Protein AF-A0A953DX34-F1 (afdb_monomer)

Secondary structure (DSSP, 8-state):
--HHHHHHHHHHHHT-S--EEHHHHHHHTTTEEEEEEEEEPPTT-SS-EEEEEEEEETTS---HHHHHHHHHHHHHHHHHHTT-HHHHHHHHHHHHTT-TT-HHHHHHHHHHHHHHHSPPPTT--SEE-----

Sequence (133 aa):
VNLASRLEGLSRVYGVDILAGASAAELVRDEVYLRSVARARVKGKTRPVDVFTFVGARHENVDPELLKWLEAYEEGLEKFRARDFTKAKILFSRFLGFYPEDHLAKIYLNRSLEYEKAPPSEAWEAVEVFDKK

Nearest PDB structures (foldseek):
  3r5g-assembly2_B  TM=7.501E-01  e=1.597E-01  Pseudomonas aeruginosa
  8xwx-assembly1_B  TM=9.182E-01  e=8.198E-01  Homo sapiens
  1iyg-assembly1_A  TM=8.224E-01  e=5.278E-01  Mus musculus
  6yxy-assembly1_BE  TM=7.086E-01  e=1.356E+00  Trypanosoma brucei brucei
  6yxx-assembly1_BE  TM=7.117E-01  e=1.858E+00  Trypanosoma brucei brucei

Structure (mmCIF, N/CA/C/O backbone):
data_AF-A0A953DX34-F1
#
_entry.id   AF-A0A953DX34-F1
#
loop_
_atom_site.group_PDB
_atom_site.id
_atom_site.type_symbol
_atom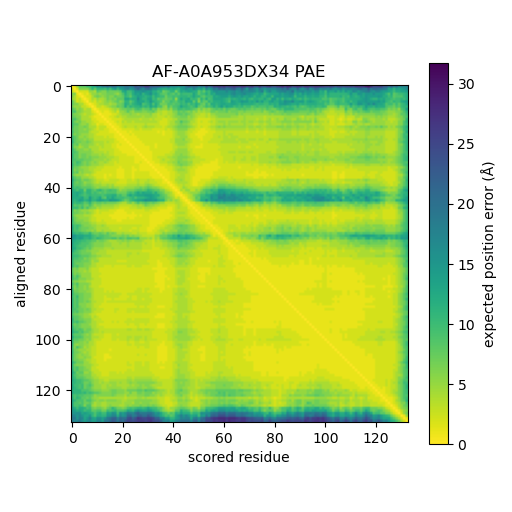_site.label_atom_id
_atom_site.label_alt_id
_atom_site.label_comp_id
_atom_site.label_asym_id
_atom_site.label_entity_id
_atom_site.label_seq_id
_atom_site.pdbx_PDB_ins_code
_atom_site.Cartn_x
_atom_site.Cartn_y
_atom_site.Cartn_z
_atom_site.occupancy
_atom_site.B_iso_or_equiv
_atom_site.auth_seq_id
_atom_site.auth_comp_id
_atom_site.auth_asym_id
_atom_site.auth_atom_id
_atom_site.pdbx_PDB_model_num
ATOM 1 N N . VAL A 1 1 ? -24.003 6.911 -4.413 1.00 50.62 1 VAL A N 1
ATOM 2 C CA . VAL A 1 1 ? -22.662 7.548 -4.365 1.00 50.62 1 VAL A CA 1
ATOM 3 C C . VAL A 1 1 ? -21.644 6.502 -4.773 1.00 50.62 1 VAL A C 1
ATOM 5 O O . VAL A 1 1 ? -21.606 5.447 -4.152 1.00 50.62 1 VAL A O 1
ATOM 8 N N . ASN A 1 2 ? -20.946 6.753 -5.878 1.00 62.53 2 ASN A N 1
ATOM 9 C CA . ASN A 1 2 ? -20.193 5.769 -6.653 1.00 62.53 2 ASN A CA 1
ATOM 10 C C . ASN A 1 2 ? -18.783 5.548 -6.056 1.00 62.53 2 ASN A C 1
ATOM 12 O O . ASN A 1 2 ? -18.167 6.493 -5.568 1.00 62.53 2 ASN A O 1
ATOM 16 N N . LEU A 1 3 ? -18.274 4.311 -6.074 1.00 63.50 3 LEU A N 1
ATOM 17 C CA . LEU A 1 3 ? -16.918 3.963 -5.619 1.00 63.50 3 LEU A CA 1
ATOM 18 C C . LEU A 1 3 ? -15.854 4.774 -6.379 1.00 63.50 3 LEU A C 1
ATOM 20 O O . LEU A 1 3 ? -14.909 5.268 -5.770 1.00 63.50 3 LEU A O 1
ATOM 24 N N . ALA A 1 4 ? -16.079 5.002 -7.675 1.00 60.94 4 ALA A N 1
ATOM 25 C CA . ALA A 1 4 ? -15.182 5.752 -8.549 1.00 60.94 4 ALA A CA 1
ATOM 26 C C . ALA A 1 4 ? -14.847 7.163 -8.021 1.00 60.94 4 ALA A C 1
ATOM 28 O O . ALA A 1 4 ? -13.679 7.514 -7.907 1.00 60.94 4 ALA A O 1
ATOM 29 N N . SER A 1 5 ? -15.842 7.943 -7.575 1.00 64.50 5 SER A N 1
ATOM 30 C CA . SER A 1 5 ? -15.609 9.317 -7.088 1.00 64.50 5 SER A CA 1
ATOM 31 C C . SER A 1 5 ? -14.857 9.386 -5.751 1.00 64.50 5 SER A C 1
ATOM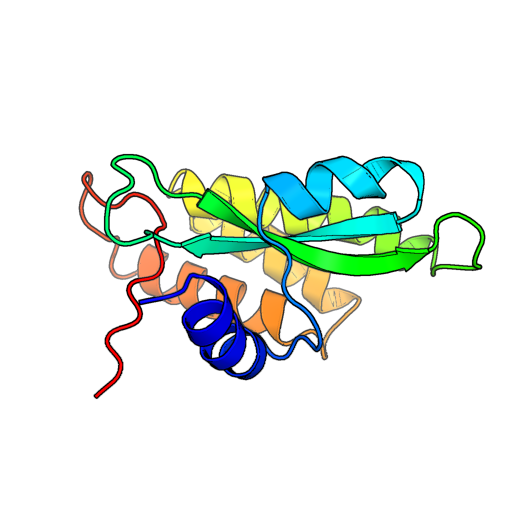 33 O O . SER A 1 5 ? -14.401 10.455 -5.347 1.00 64.50 5 SER A O 1
ATOM 35 N N . ARG A 1 6 ? -14.792 8.270 -5.008 1.00 66.31 6 ARG A N 1
ATOM 36 C CA . ARG A 1 6 ? -13.984 8.157 -3.783 1.00 66.31 6 ARG A CA 1
ATOM 37 C C . ARG A 1 6 ? -12.552 7.758 -4.112 1.00 66.31 6 ARG A C 1
ATOM 39 O O . ARG A 1 6 ? -11.641 8.305 -3.506 1.00 66.31 6 ARG A O 1
ATOM 46 N N . LEU A 1 7 ? -12.376 6.861 -5.085 1.00 64.81 7 LEU A N 1
ATOM 47 C CA . LEU A 1 7 ? -11.065 6.475 -5.605 1.00 64.81 7 LEU A CA 1
ATOM 48 C C . LEU A 1 7 ? -10.322 7.674 -6.224 1.00 64.81 7 LEU A C 1
ATOM 50 O O . LEU A 1 7 ? -9.127 7.821 -6.023 1.00 64.81 7 LEU A O 1
ATOM 54 N N . GLU A 1 8 ? -11.020 8.604 -6.870 1.00 65.06 8 GLU A N 1
ATOM 55 C CA . GLU A 1 8 ? -10.382 9.804 -7.434 1.00 65.06 8 GLU A CA 1
ATOM 56 C C . GLU A 1 8 ? -9.804 10.765 -6.370 1.00 65.06 8 GLU A C 1
ATOM 58 O O . GLU A 1 8 ? -8.749 11.360 -6.558 1.00 65.06 8 GLU A O 1
ATOM 63 N N . GLY A 1 9 ?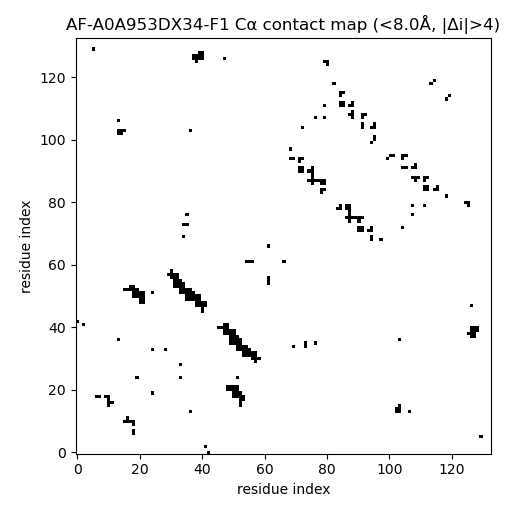 -10.457 10.921 -5.212 1.00 69.75 9 GLY A N 1
ATOM 64 C CA . GLY A 1 9 ? -9.872 11.708 -4.111 1.00 69.75 9 GLY A CA 1
ATOM 65 C C . GLY A 1 9 ? -8.665 11.014 -3.471 1.00 69.75 9 GLY A C 1
ATOM 66 O O . GLY A 1 9 ? -7.760 11.657 -2.946 1.00 69.75 9 GLY A O 1
ATOM 67 N N . LEU A 1 10 ? -8.673 9.690 -3.548 1.00 74.69 10 LEU A N 1
ATOM 68 C CA . LEU A 1 10 ? -7.712 8.768 -2.974 1.00 74.69 10 LEU A CA 1
ATOM 69 C C . LEU A 1 10 ? -6.391 8.734 -3.757 1.00 74.69 10 LEU A C 1
ATOM 71 O O . LEU A 1 10 ? -5.325 8.703 -3.146 1.00 74.69 10 LEU A O 1
ATOM 75 N N . SER A 1 11 ? -6.453 8.790 -5.089 1.00 80.62 11 SER A N 1
ATOM 76 C CA . SER A 1 11 ? -5.272 8.791 -5.963 1.00 80.62 11 SER A CA 1
ATOM 77 C C . SER A 1 11 ? -4.351 9.977 -5.656 1.00 80.62 11 SER A C 1
ATOM 79 O O . SER A 1 11 ? -3.151 9.795 -5.463 1.00 80.62 11 SER A O 1
ATOM 81 N N . ARG A 1 12 ? -4.927 11.172 -5.449 1.00 82.38 12 ARG A N 1
ATOM 82 C CA . ARG A 1 12 ? -4.185 12.378 -5.039 1.00 82.38 12 ARG A CA 1
ATOM 83 C C . ARG A 1 12 ? -3.514 12.234 -3.674 1.00 82.38 12 ARG A C 1
ATOM 85 O O . ARG A 1 12 ? -2.383 12.674 -3.514 1.00 82.38 12 ARG A O 1
ATOM 92 N N . VAL A 1 13 ? -4.205 11.655 -2.690 1.00 83.81 13 VAL A N 1
ATOM 93 C CA . VAL A 1 13 ? -3.644 11.453 -1.341 1.00 83.81 13 VAL A CA 1
ATOM 94 C C . VAL A 1 13 ? -2.431 10.532 -1.409 1.00 83.81 13 VAL A C 1
ATOM 96 O O . VAL A 1 13 ? -1.400 10.831 -0.811 1.00 83.81 13 VAL A O 1
ATOM 99 N N . TYR A 1 14 ? -2.552 9.443 -2.166 1.00 85.75 14 TYR A N 1
ATOM 100 C CA . TYR A 1 14 ? -1.520 8.420 -2.284 1.00 85.75 14 TYR A CA 1
ATOM 101 C C . TYR A 1 14 ? -0.464 8.690 -3.352 1.00 85.75 14 TYR A C 1
ATOM 103 O O . TYR A 1 14 ? 0.497 7.930 -3.432 1.00 85.75 14 TYR A O 1
ATOM 111 N N . GLY A 1 15 ? -0.591 9.777 -4.116 1.00 86.12 15 GLY A N 1
ATOM 112 C CA . GLY A 1 15 ? 0.372 10.148 -5.153 1.00 86.12 15 GLY A CA 1
ATOM 113 C C . GLY A 1 15 ? 0.489 9.094 -6.253 1.00 86.12 15 GLY A C 1
ATOM 114 O O . GLY A 1 15 ? 1.590 8.826 -6.717 1.00 86.12 15 GLY A O 1
ATOM 115 N N . VAL A 1 16 ? -0.630 8.468 -6.625 1.00 89.62 16 VAL A N 1
ATOM 116 C CA . VAL A 1 16 ? -0.697 7.461 -7.694 1.00 89.62 16 VAL A CA 1
ATOM 117 C C . VAL A 1 16 ? -1.663 7.918 -8.777 1.00 89.62 16 VAL A C 1
ATOM 119 O O . VAL A 1 16 ? -2.646 8.591 -8.475 1.00 89.62 16 VAL A O 1
ATOM 122 N N . ASP A 1 17 ? -1.417 7.538 -10.027 1.00 86.38 17 ASP A N 1
ATOM 123 C CA . ASP A 1 17 ? -2.218 8.024 -11.156 1.00 86.38 17 ASP A CA 1
ATOM 124 C C . ASP A 1 17 ? -3.588 7.347 -11.239 1.00 86.38 17 ASP A C 1
ATOM 126 O O . ASP A 1 17 ? -4.608 7.989 -11.502 1.00 86.38 17 ASP A O 1
ATOM 130 N N . ILE A 1 18 ? -3.626 6.034 -10.997 1.00 89.62 18 ILE A N 1
ATOM 131 C CA . ILE A 1 18 ? -4.815 5.210 -11.207 1.00 89.62 18 ILE A CA 1
ATOM 132 C C . ILE A 1 18 ? -5.014 4.283 -10.016 1.00 89.62 18 ILE A C 1
ATOM 134 O O . ILE A 1 18 ? -4.093 3.610 -9.563 1.00 89.62 18 ILE A O 1
ATOM 138 N N . LEU A 1 19 ? -6.261 4.201 -9.554 1.00 91.69 19 LEU A N 1
ATOM 139 C CA . LEU A 1 19 ? -6.677 3.228 -8.556 1.00 91.69 19 LEU A CA 1
ATOM 140 C C . LEU A 1 19 ? -7.672 2.233 -9.134 1.00 91.69 19 LEU A C 1
ATOM 142 O O . LEU A 1 19 ? -8.667 2.608 -9.754 1.00 91.69 19 LEU A O 1
ATOM 146 N N . ALA A 1 20 ? -7.439 0.960 -8.844 1.00 91.25 20 ALA A N 1
ATOM 147 C CA . ALA A 1 20 ? -8.323 -0.143 -9.167 1.00 91.25 20 ALA A CA 1
ATOM 148 C C . ALA A 1 20 ? -8.891 -0.754 -7.882 1.00 91.25 20 ALA A C 1
ATOM 150 O O . ALA A 1 20 ? -8.171 -1.039 -6.926 1.00 91.25 20 ALA A O 1
ATOM 151 N N . GLY A 1 21 ? -10.203 -0.987 -7.856 1.00 90.50 21 GLY A N 1
ATOM 152 C CA . GLY A 1 21 ? -10.801 -1.845 -6.834 1.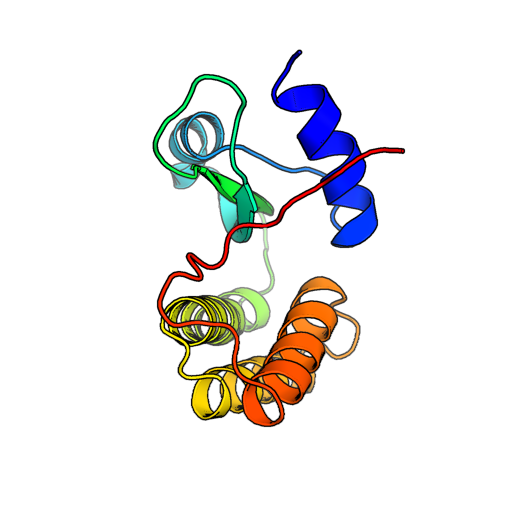00 90.50 21 GLY A CA 1
ATOM 153 C C . GLY A 1 21 ? -10.481 -3.317 -7.101 1.00 90.50 21 GLY A C 1
ATOM 154 O O . GLY A 1 21 ? -10.246 -3.697 -8.248 1.00 90.50 21 GLY A O 1
ATOM 155 N N . ALA A 1 22 ? -10.554 -4.153 -6.063 1.00 89.62 22 ALA A N 1
ATOM 156 C CA . ALA A 1 22 ? -10.218 -5.580 -6.133 1.00 89.62 22 ALA A CA 1
ATOM 157 C C . ALA A 1 22 ? -10.809 -6.344 -7.337 1.00 89.62 22 ALA A C 1
ATOM 159 O O . ALA A 1 22 ? -10.108 -7.135 -7.952 1.00 89.62 22 ALA A O 1
ATOM 160 N N . SER A 1 23 ? -12.066 -6.092 -7.720 1.00 89.81 23 SER A N 1
ATOM 161 C CA . SER A 1 23 ? -12.681 -6.784 -8.864 1.00 89.81 23 SER A CA 1
ATOM 162 C C . SER A 1 23 ? -12.059 -6.408 -10.208 1.00 89.81 23 SER A C 1
ATOM 164 O O . SER A 1 23 ? -11.938 -7.261 -11.072 1.00 89.81 23 SER A O 1
ATOM 166 N N . ALA A 1 24 ? -11.684 -5.140 -10.399 1.00 91.44 24 ALA A N 1
ATOM 167 C CA . ALA A 1 24 ? -11.032 -4.696 -11.629 1.00 91.44 24 ALA A CA 1
ATOM 168 C C . ALA A 1 24 ? -9.574 -5.161 -11.668 1.00 91.44 24 ALA A C 1
ATOM 170 O O . ALA A 1 24 ? -9.118 -5.627 -12.701 1.00 91.44 24 ALA A O 1
ATOM 171 N N . ALA A 1 25 ? -8.885 -5.084 -10.526 1.00 93.62 25 ALA A N 1
ATOM 172 C CA . ALA A 1 25 ? -7.530 -5.593 -10.354 1.00 93.62 25 ALA A CA 1
ATOM 173 C C . ALA A 1 25 ? -7.432 -7.088 -10.705 1.00 93.62 25 ALA A C 1
ATOM 175 O O . ALA A 1 25 ? -6.502 -7.495 -11.392 1.00 93.62 25 ALA A O 1
ATOM 176 N N . GLU A 1 26 ? -8.420 -7.892 -10.302 1.00 93.75 26 GLU A N 1
ATOM 177 C CA . GLU A 1 26 ? -8.441 -9.324 -10.608 1.00 93.75 26 GLU A CA 1
ATOM 178 C C . GLU A 1 26 ? -8.536 -9.616 -12.109 1.00 93.75 26 GLU A C 1
ATOM 180 O O . GLU A 1 26 ? -7.845 -10.497 -12.602 1.00 93.75 26 GLU A O 1
ATOM 185 N N . LEU A 1 27 ? -9.327 -8.836 -12.853 1.00 94.88 27 LEU A N 1
ATOM 186 C CA . LEU A 1 27 ? -9.508 -9.026 -14.297 1.00 94.88 27 LEU A CA 1
ATOM 187 C C . LEU A 1 27 ? -8.239 -8.764 -15.121 1.00 94.88 27 LEU A C 1
ATOM 189 O O . LEU A 1 27 ? -8.192 -9.153 -16.283 1.00 94.88 27 LEU A O 1
ATOM 193 N N . VAL A 1 28 ? -7.243 -8.082 -14.551 1.00 94.00 28 VAL A N 1
ATOM 194 C CA . VAL A 1 28 ? -6.021 -7.656 -15.257 1.00 94.00 28 VAL A CA 1
ATOM 195 C C . VAL A 1 28 ? -4.736 -8.183 -14.611 1.00 94.00 28 VAL A C 1
ATOM 197 O O . VAL A 1 28 ? -3.643 -7.862 -15.069 1.00 94.00 28 VAL A O 1
ATOM 200 N N . ARG A 1 29 ? -4.829 -8.998 -13.551 1.00 93.19 29 ARG A N 1
ATOM 201 C CA . ARG A 1 29 ? -3.680 -9.457 -12.742 1.00 93.19 29 ARG A CA 1
ATOM 202 C C . ARG A 1 29 ? -2.620 -10.222 -13.554 1.00 93.19 29 ARG A C 1
ATOM 204 O O . ARG A 1 29 ? -1.430 -10.174 -13.219 1.00 93.19 29 ARG A O 1
ATOM 211 N N . ASP A 1 30 ? -3.050 -10.890 -14.620 1.00 94.44 30 ASP A N 1
ATOM 212 C CA . ASP A 1 30 ? -2.185 -11.658 -15.523 1.00 94.44 30 ASP A CA 1
ATOM 213 C C . ASP A 1 30 ? -1.507 -10.794 -16.598 1.00 94.44 30 ASP A C 1
ATOM 215 O O . ASP A 1 30 ? -0.566 -11.249 -17.240 1.00 94.44 30 ASP A O 1
ATOM 219 N N . GLU A 1 31 ? -1.926 -9.534 -16.749 1.00 95.12 31 GLU A N 1
ATOM 220 C CA . GLU A 1 31 ? -1.417 -8.585 -17.753 1.00 95.12 31 GLU A CA 1
ATOM 221 C C . GLU A 1 31 ? -0.537 -7.492 -17.128 1.00 95.12 31 GLU A C 1
ATOM 223 O O . GLU A 1 31 ? 0.357 -6.947 -17.779 1.00 95.12 31 GLU A O 1
ATOM 228 N N . VAL A 1 32 ? -0.755 -7.168 -15.848 1.00 95.38 32 VAL A N 1
ATOM 229 C CA . VAL A 1 32 ? -0.058 -6.081 -15.145 1.00 95.38 32 VAL A CA 1
ATOM 230 C C . VAL A 1 32 ? 0.499 -6.511 -13.792 1.00 95.38 32 VAL A C 1
ATOM 232 O O . VAL A 1 32 ? -0.030 -7.393 -13.114 1.00 95.38 32 VAL A O 1
ATOM 235 N N . TYR A 1 33 ? 1.557 -5.830 -13.364 1.00 95.25 33 TYR A N 1
ATOM 236 C CA . TYR A 1 33 ? 1.983 -5.822 -11.973 1.00 95.25 33 TYR A CA 1
ATOM 237 C C . TYR A 1 33 ? 1.142 -4.811 -11.191 1.00 95.25 33 TYR A C 1
ATOM 239 O O . TYR A 1 33 ? 0.988 -3.655 -11.594 1.00 95.25 33 TYR A O 1
ATOM 247 N N . LEU A 1 34 ? 0.596 -5.258 -10.063 1.00 95.94 34 LEU A N 1
ATOM 248 C CA . LEU A 1 34 ? -0.239 -4.459 -9.175 1.00 95.94 34 LEU A CA 1
ATOM 249 C C . LEU A 1 34 ? 0.472 -4.253 -7.843 1.00 95.94 34 LEU A C 1
ATOM 251 O O . LEU A 1 34 ? 1.196 -5.129 -7.376 1.00 95.94 34 LEU A O 1
ATOM 255 N N . ARG A 1 35 ? 0.202 -3.112 -7.216 1.00 96.81 35 ARG A N 1
ATOM 256 C CA . ARG A 1 35 ? 0.664 -2.765 -5.873 1.00 96.81 35 ARG A CA 1
ATOM 257 C C . ARG A 1 35 ? -0.522 -2.415 -4.993 1.00 96.81 35 ARG A C 1
ATOM 259 O O . ARG A 1 35 ? -1.403 -1.661 -5.411 1.00 96.81 35 ARG A O 1
ATOM 266 N N . SER A 1 36 ? -0.549 -2.930 -3.774 1.00 96.69 36 SER A N 1
ATOM 267 C CA . SER A 1 36 ? -1.588 -2.624 -2.796 1.00 96.69 36 SER A CA 1
ATOM 268 C C . SER A 1 36 ? -1.459 -1.183 -2.302 1.00 96.69 36 SER A C 1
ATOM 270 O O . SER A 1 36 ? -0.385 -0.736 -1.899 1.00 96.69 36 SER A O 1
ATOM 272 N N . VAL A 1 37 ? -2.571 -0.449 -2.289 1.00 95.38 37 VAL A N 1
ATOM 273 C CA . VAL A 1 37 ? -2.603 0.962 -1.875 1.00 95.38 37 VAL A CA 1
ATOM 274 C C . VAL A 1 37 ? -3.291 1.141 -0.539 1.00 95.38 37 VAL A C 1
ATOM 276 O O . VAL A 1 37 ? -2.740 1.803 0.320 1.00 95.38 37 VAL A O 1
ATOM 279 N N . ALA A 1 38 ? -4.498 0.605 -0.358 1.00 91.06 38 ALA A N 1
ATOM 280 C CA . ALA A 1 38 ? -5.317 0.877 0.823 1.00 91.06 38 ALA A CA 1
ATOM 281 C C . ALA A 1 38 ? -6.454 -0.142 0.970 1.00 91.06 38 ALA A C 1
ATOM 283 O O . ALA A 1 38 ? -6.721 -0.928 0.060 1.00 91.06 38 ALA A O 1
ATOM 284 N N . ARG A 1 39 ? -7.181 -0.077 2.092 1.00 90.00 39 ARG A N 1
ATOM 285 C CA . ARG A 1 39 ? -8.539 -0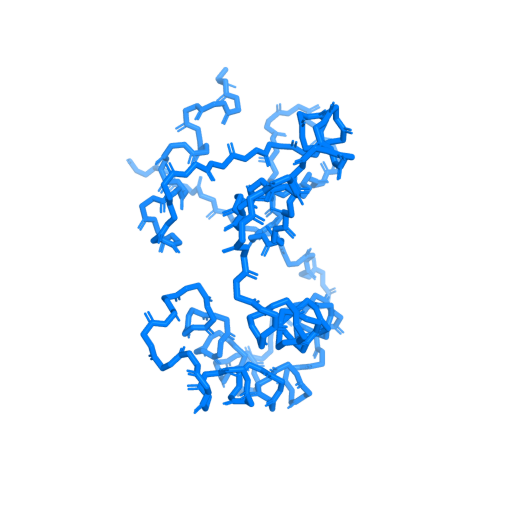.627 2.198 1.00 90.00 39 ARG A CA 1
ATOM 286 C C . ARG A 1 39 ? -9.539 0.505 2.305 1.00 90.00 39 ARG A C 1
ATOM 288 O O . ARG A 1 39 ? -9.409 1.365 3.168 1.00 90.00 39 ARG A O 1
ATOM 295 N N . ALA A 1 40 ? -10.572 0.473 1.475 1.00 83.94 40 ALA A N 1
ATOM 296 C CA . ALA A 1 40 ? -11.647 1.455 1.501 1.00 83.94 40 ALA A CA 1
ATOM 297 C C . ALA A 1 40 ? -12.971 0.803 1.914 1.00 83.94 40 ALA A C 1
ATOM 299 O O . ALA A 1 40 ? -13.284 -0.320 1.513 1.00 83.94 40 ALA A O 1
ATOM 300 N N . ARG A 1 41 ? -13.799 1.521 2.680 1.00 81.38 41 ARG A N 1
ATOM 301 C CA . ARG A 1 41 ? -15.176 1.097 2.974 1.00 81.38 41 ARG A CA 1
ATOM 302 C C . ARG A 1 41 ? -16.159 1.777 2.025 1.00 81.38 41 ARG A C 1
ATOM 304 O O . ARG A 1 41 ? -16.269 3.004 1.955 1.00 81.38 41 ARG A O 1
ATOM 311 N N . VAL A 1 42 ? -16.902 0.962 1.282 1.00 69.62 42 VAL A N 1
ATOM 312 C CA . VAL A 1 42 ? -17.922 1.436 0.337 1.00 69.62 42 VAL A CA 1
ATOM 313 C C . VAL A 1 42 ? -19.272 1.468 1.035 1.00 69.62 42 VAL A C 1
ATOM 315 O O . VAL A 1 42 ? -19.640 0.518 1.723 1.00 69.62 42 VAL A O 1
ATOM 318 N N . LYS A 1 43 ? -20.034 2.552 0.850 1.00 63.22 43 LYS A N 1
ATOM 319 C CA . LYS A 1 43 ? -21.403 2.644 1.375 1.00 63.22 43 LYS A CA 1
ATOM 320 C C . LYS A 1 43 ? -22.225 1.462 0.840 1.00 63.22 43 LYS A C 1
ATOM 322 O O . LYS A 1 43 ? -22.311 1.288 -0.371 1.00 63.22 43 LYS A O 1
ATOM 327 N N . GLY A 1 44 ? -22.802 0.666 1.739 1.00 66.94 44 GLY A N 1
ATOM 328 C CA . GLY A 1 44 ? -23.588 -0.526 1.398 1.00 66.94 44 GLY A CA 1
ATOM 329 C C . GLY A 1 44 ? -22.807 -1.846 1.362 1.00 66.94 44 GLY A C 1
ATOM 330 O O . GLY A 1 44 ? -23.430 -2.891 1.223 1.00 66.94 44 GLY A O 1
ATOM 331 N N . LYS A 1 45 ? -21.475 -1.837 1.531 1.00 67.44 45 LYS A N 1
ATOM 332 C CA . LYS A 1 45 ? -20.689 -3.059 1.762 1.00 67.44 45 LYS A CA 1
ATOM 333 C C . LYS A 1 45 ? -20.287 -3.160 3.229 1.00 67.44 45 LYS A C 1
ATOM 335 O O . LYS A 1 45 ? -19.774 -2.205 3.805 1.00 67.44 45 LYS A O 1
ATOM 340 N N . THR A 1 46 ? -20.502 -4.334 3.814 1.00 70.94 46 THR A N 1
ATOM 341 C CA . THR A 1 46 ? -20.111 -4.639 5.197 1.00 70.94 46 THR A CA 1
ATOM 342 C C . THR A 1 46 ? -18.599 -4.807 5.332 1.00 70.94 46 THR A C 1
ATOM 344 O O . THR A 1 46 ? -18.011 -4.344 6.305 1.00 70.94 46 THR A O 1
ATOM 347 N N . ARG A 1 47 ? -17.949 -5.409 4.328 1.00 79.19 47 ARG A N 1
ATOM 348 C CA . ARG A 1 47 ? -16.500 -5.646 4.323 1.00 79.19 47 ARG A CA 1
ATOM 349 C C . ARG A 1 47 ? -15.740 -4.541 3.576 1.00 79.19 47 ARG A C 1
ATOM 351 O O . ARG A 1 47 ? -16.211 -4.105 2.519 1.00 79.19 47 ARG A O 1
ATOM 358 N N . PRO A 1 48 ? -14.577 -4.096 4.090 1.00 84.75 48 PRO A N 1
ATOM 359 C CA . PRO A 1 48 ? -13.658 -3.250 3.337 1.00 84.75 48 PRO A CA 1
ATOM 360 C C . PRO A 1 48 ? -13.222 -3.927 2.039 1.00 84.75 48 PRO A C 1
ATOM 362 O O . PRO A 1 48 ? -13.162 -5.153 1.961 1.00 84.75 48 PRO A O 1
ATOM 365 N N . VAL A 1 49 ? -12.912 -3.122 1.030 1.00 86.56 49 VAL A N 1
ATOM 366 C CA . VAL A 1 49 ? -12.352 -3.596 -0.236 1.00 86.56 49 VAL A CA 1
ATOM 367 C C . VAL A 1 49 ? -10.912 -3.128 -0.359 1.00 86.56 49 VAL A C 1
ATOM 369 O O . VAL A 1 49 ? -10.613 -1.973 -0.047 1.00 86.56 49 VAL A O 1
ATOM 372 N N . ASP A 1 50 ? -10.035 -4.018 -0.812 1.00 91.69 50 ASP A N 1
ATOM 373 C CA . ASP A 1 50 ? -8.673 -3.645 -1.175 1.00 91.69 50 ASP A CA 1
ATOM 374 C C . ASP A 1 50 ? -8.677 -2.787 -2.448 1.00 91.69 50 ASP A C 1
ATOM 376 O O . ASP A 1 50 ? -9.495 -2.965 -3.363 1.00 91.69 50 ASP A O 1
ATOM 380 N N . VAL A 1 51 ? -7.757 -1.830 -2.459 1.00 92.75 51 VAL A N 1
ATOM 381 C CA . VAL A 1 51 ? -7.511 -0.887 -3.543 1.00 92.75 51 VAL A CA 1
ATOM 382 C C . VAL A 1 51 ? -6.058 -1.035 -3.973 1.00 92.75 51 VAL A C 1
ATOM 384 O O . VAL A 1 51 ? -5.169 -1.111 -3.124 1.00 92.75 51 VAL A O 1
ATOM 387 N N . PHE A 1 52 ? -5.835 -1.047 -5.281 1.00 95.62 52 PHE A N 1
ATOM 388 C CA . PHE A 1 52 ? -4.546 -1.291 -5.916 1.00 95.62 52 PHE A CA 1
ATOM 389 C C . PHE A 1 52 ? -4.188 -0.152 -6.874 1.00 95.62 52 PHE A C 1
ATOM 391 O O . PHE A 1 52 ? -5.076 0.541 -7.367 1.00 95.62 52 PHE A O 1
ATOM 398 N N . THR A 1 53 ? -2.900 0.007 -7.160 1.00 95.81 53 THR A N 1
ATOM 399 C CA . THR A 1 53 ? -2.365 0.814 -8.265 1.00 95.81 53 THR A CA 1
ATOM 400 C C . THR A 1 53 ? -1.581 -0.084 -9.220 1.00 95.81 53 THR A C 1
ATOM 402 O O . THR A 1 53 ? -1.222 -1.213 -8.877 1.00 95.81 53 THR A O 1
ATOM 405 N N . PHE A 1 54 ? -1.315 0.425 -10.415 1.00 95.00 54 PHE A N 1
ATOM 406 C CA . PHE A 1 54 ? -0.541 -0.245 -11.452 1.00 95.00 54 PHE A CA 1
ATOM 407 C C . PHE A 1 54 ? 0.946 0.088 -11.296 1.00 95.00 54 PHE A C 1
ATOM 409 O O . PHE A 1 54 ? 1.291 1.236 -11.025 1.00 95.00 54 PHE A O 1
ATOM 416 N N . VAL A 1 55 ? 1.809 -0.917 -11.449 1.00 94.38 55 VAL A N 1
ATOM 417 C CA . VAL A 1 55 ? 3.277 -0.766 -11.441 1.00 94.38 55 VAL A CA 1
ATOM 418 C C . VAL A 1 55 ? 3.828 -0.758 -12.867 1.00 94.38 55 VAL A C 1
ATOM 420 O O . VAL A 1 55 ? 4.731 0.009 -13.175 1.00 94.38 55 VAL A O 1
ATOM 423 N N . GLY A 1 56 ? 3.266 -1.588 -13.745 1.00 92.75 56 GLY A N 1
ATOM 424 C CA . GLY A 1 56 ? 3.643 -1.677 -15.154 1.00 92.75 56 GLY A CA 1
ATOM 425 C C . GLY A 1 56 ? 3.035 -2.912 -15.811 1.00 92.75 56 GLY A C 1
ATOM 426 O O . GLY A 1 56 ? 2.539 -3.806 -15.114 1.00 92.75 56 GLY A O 1
ATOM 427 N N . ALA A 1 57 ? 3.047 -2.969 -17.140 1.00 92.88 57 ALA A N 1
ATOM 428 C CA . ALA A 1 57 ? 2.580 -4.145 -17.864 1.00 92.88 57 ALA A CA 1
ATOM 429 C C . ALA A 1 57 ? 3.619 -5.274 -17.812 1.00 92.88 57 ALA A C 1
ATOM 431 O O . ALA A 1 57 ? 4.824 -5.038 -17.842 1.00 92.88 57 ALA A O 1
ATOM 432 N N . ARG A 1 58 ? 3.164 -6.529 -17.753 1.00 91.62 58 ARG A N 1
ATOM 433 C CA . ARG A 1 58 ? 4.053 -7.702 -17.662 1.00 91.62 58 ARG A CA 1
ATOM 434 C C . ARG A 1 58 ? 4.854 -7.963 -18.933 1.00 91.62 58 ARG A C 1
ATOM 436 O O . ARG A 1 58 ? 5.903 -8.593 -18.861 1.00 91.62 58 ARG A O 1
ATOM 443 N N . HIS A 1 59 ? 4.352 -7.500 -20.075 1.00 90.06 59 HIS A N 1
ATOM 444 C CA . HIS A 1 59 ? 5.028 -7.596 -21.368 1.00 90.06 59 HIS A CA 1
ATOM 445 C C . HIS A 1 59 ? 5.987 -6.422 -21.635 1.00 90.06 59 HIS A C 1
ATOM 447 O O . HIS A 1 59 ? 6.677 -6.420 -22.653 1.00 90.06 59 HIS A O 1
ATOM 453 N N . GLU A 1 60 ? 6.039 -5.431 -20.741 1.00 90.69 60 GLU A N 1
ATOM 454 C CA . GLU A 1 60 ? 6.977 -4.312 -20.803 1.00 90.69 60 GLU A CA 1
ATOM 455 C C . GLU A 1 60 ? 8.191 -4.559 -19.899 1.00 90.69 60 GLU A C 1
ATOM 457 O O . GLU A 1 60 ? 8.163 -5.374 -18.974 1.00 90.69 60 GLU A O 1
ATOM 462 N N . ASN A 1 61 ? 9.280 -3.831 -20.157 1.00 88.69 61 ASN A N 1
ATOM 463 C CA . ASN A 1 61 ? 10.487 -3.907 -19.341 1.00 88.69 61 ASN A CA 1
ATOM 464 C C . ASN A 1 61 ? 10.316 -3.091 -18.049 1.00 88.69 61 ASN A C 1
ATOM 466 O O . ASN A 1 61 ? 10.759 -1.945 -17.964 1.00 88.69 61 ASN A O 1
ATOM 470 N N . VAL A 1 62 ? 9.643 -3.679 -17.059 1.00 89.94 62 VAL A N 1
ATOM 471 C CA . VAL A 1 62 ? 9.580 -3.143 -15.693 1.00 89.94 62 VAL A CA 1
ATOM 472 C C . VAL A 1 62 ? 10.899 -3.429 -14.984 1.00 89.94 62 VAL A C 1
ATOM 474 O O . VAL A 1 62 ? 11.435 -4.529 -15.097 1.00 89.94 62 VAL A O 1
ATOM 477 N N . ASP A 1 63 ? 11.401 -2.448 -14.235 1.00 90.62 63 ASP A N 1
ATOM 478 C CA . ASP A 1 63 ? 12.618 -2.576 -13.432 1.00 90.62 63 ASP A CA 1
ATOM 479 C C . ASP A 1 63 ? 12.566 -3.835 -12.527 1.00 90.62 63 ASP A C 1
ATOM 481 O O . ASP A 1 63 ? 11.730 -3.912 -11.618 1.00 90.62 63 ASP A O 1
ATOM 485 N N . PRO A 1 64 ? 13.442 -4.837 -12.743 1.00 90.62 64 PRO A N 1
ATOM 486 C CA . PRO A 1 64 ? 13.467 -6.046 -11.926 1.00 90.62 64 PRO A CA 1
ATOM 487 C C . PRO A 1 64 ? 13.817 -5.781 -10.457 1.00 90.62 64 PRO A C 1
ATOM 489 O O . PRO A 1 64 ? 13.365 -6.524 -9.580 1.00 90.62 64 PRO A O 1
ATOM 492 N N . GLU A 1 65 ? 14.601 -4.736 -10.162 1.00 92.31 65 GLU A N 1
ATOM 493 C CA . GLU A 1 65 ? 14.876 -4.342 -8.778 1.00 92.31 65 GLU A CA 1
ATOM 494 C C . GLU A 1 65 ? 13.612 -3.803 -8.111 1.00 92.31 65 GLU A C 1
ATOM 496 O O . GLU A 1 65 ? 13.355 -4.135 -6.951 1.00 92.31 65 GLU A O 1
ATOM 501 N N . LEU A 1 66 ? 12.772 -3.075 -8.854 1.00 92.44 66 LEU A N 1
ATOM 502 C CA . LEU A 1 66 ? 11.503 -2.564 -8.339 1.00 92.44 66 LEU A CA 1
ATOM 503 C C . LEU A 1 66 ? 10.591 -3.719 -7.965 1.00 92.44 66 LEU A C 1
ATOM 505 O O . LEU A 1 66 ? 10.055 -3.723 -6.863 1.00 92.44 66 LEU A O 1
ATOM 509 N N . LEU A 1 67 ? 10.451 -4.717 -8.841 1.00 91.88 67 LEU A N 1
ATOM 510 C CA . LEU A 1 67 ? 9.615 -5.891 -8.574 1.00 91.88 67 LEU A CA 1
ATOM 511 C C . LEU A 1 67 ? 10.088 -6.664 -7.339 1.00 91.88 67 LEU A C 1
ATOM 513 O O . LEU A 1 67 ? 9.270 -7.048 -6.506 1.00 91.88 67 LEU A O 1
ATOM 517 N N . LYS A 1 68 ? 11.403 -6.833 -7.175 1.00 93.62 68 LYS A N 1
ATOM 518 C CA . LYS A 1 68 ? 11.984 -7.470 -5.988 1.00 93.62 68 LYS A CA 1
ATOM 519 C C . LYS A 1 68 ? 11.717 -6.665 -4.717 1.00 93.62 68 LYS A C 1
ATOM 521 O O . LYS A 1 68 ? 11.354 -7.223 -3.686 1.00 93.62 68 LYS A O 1
ATOM 526 N N . TRP A 1 69 ? 11.916 -5.350 -4.755 1.00 95.56 69 TRP A N 1
ATOM 527 C CA . TRP A 1 69 ? 11.693 -4.501 -3.585 1.00 95.56 69 TRP A CA 1
ATOM 528 C C . TRP A 1 69 ? 10.211 -4.309 -3.274 1.00 95.56 69 TRP A C 1
ATOM 530 O O . TRP A 1 69 ? 9.853 -4.133 -2.108 1.00 95.56 69 TRP A O 1
ATOM 540 N N . LEU A 1 70 ? 9.343 -4.428 -4.276 1.00 95.75 70 LEU A N 1
ATOM 541 C CA . LEU A 1 70 ? 7.898 -4.404 -4.107 1.00 95.75 70 LEU A CA 1
ATOM 542 C C . LEU A 1 70 ? 7.421 -5.510 -3.157 1.00 95.75 70 LEU A C 1
ATOM 544 O O . LEU A 1 70 ? 6.505 -5.264 -2.381 1.00 95.75 70 LEU A O 1
ATOM 548 N N . GLU A 1 71 ? 8.084 -6.669 -3.121 1.00 95.12 71 GLU A N 1
ATOM 549 C CA . GLU A 1 71 ? 7.801 -7.722 -2.133 1.00 95.12 71 GLU A CA 1
ATOM 550 C C . GLU A 1 71 ? 7.957 -7.209 -0.691 1.00 95.12 71 GLU A C 1
ATOM 552 O O . GLU A 1 71 ? 7.099 -7.454 0.156 1.00 95.12 71 GLU A O 1
ATOM 557 N N . ALA A 1 72 ? 9.007 -6.425 -0.412 1.00 97.00 72 ALA A N 1
ATOM 558 C CA . ALA A 1 72 ? 9.213 -5.820 0.905 1.00 97.00 72 ALA A CA 1
ATOM 559 C C . ALA A 1 72 ? 8.156 -4.750 1.218 1.00 97.00 72 ALA A C 1
ATOM 561 O O . ALA A 1 72 ? 7.728 -4.625 2.366 1.00 97.00 72 ALA A O 1
ATOM 562 N N . TYR A 1 73 ? 7.717 -3.988 0.212 1.00 98.38 73 TYR A N 1
ATOM 563 C CA . TYR A 1 73 ? 6.613 -3.044 0.376 1.00 98.38 73 TYR A CA 1
ATOM 564 C C . TYR A 1 73 ? 5.298 -3.765 0.715 1.00 98.38 73 TYR A C 1
ATOM 566 O O . TYR A 1 73 ? 4.623 -3.378 1.672 1.00 98.38 73 TYR A O 1
ATOM 574 N N . GLU A 1 74 ? 4.944 -4.814 -0.033 1.00 98.12 74 GLU A N 1
ATOM 575 C CA . GLU A 1 74 ? 3.714 -5.583 0.186 1.00 98.12 74 GLU A CA 1
ATOM 576 C C . GLU A 1 74 ? 3.732 -6.264 1.561 1.00 98.12 74 GLU A C 1
ATOM 578 O O . GLU A 1 74 ? 2.769 -6.130 2.319 1.00 98.12 74 GLU A O 1
ATOM 583 N N . GLU A 1 75 ? 4.856 -6.877 1.958 1.00 98.38 75 GLU A N 1
ATOM 584 C CA . GLU A 1 75 ? 5.006 -7.426 3.311 1.00 98.38 75 GLU A CA 1
ATOM 585 C C . GLU A 1 75 ? 4.869 -6.324 4.377 1.00 98.38 75 GLU A C 1
ATOM 587 O O . GLU A 1 75 ? 4.208 -6.513 5.402 1.00 98.38 75 GLU A O 1
ATOM 592 N N . GLY A 1 76 ? 5.447 -5.142 4.140 1.00 98.31 76 GLY A N 1
ATOM 593 C CA . GLY A 1 76 ? 5.314 -3.991 5.033 1.00 98.31 76 GLY A CA 1
ATOM 594 C C . GLY A 1 76 ? 3.854 -3.605 5.252 1.00 98.31 76 GLY A C 1
ATOM 595 O O . GLY A 1 76 ? 3.433 -3.357 6.387 1.00 98.31 76 GLY A O 1
ATOM 596 N N . LEU A 1 77 ? 3.056 -3.629 4.185 1.00 97.88 77 LEU A N 1
ATOM 597 C CA . LEU A 1 77 ? 1.632 -3.335 4.249 1.00 97.88 77 LEU A CA 1
ATOM 598 C C . LEU A 1 77 ? 0.843 -4.429 4.977 1.00 97.88 77 LEU A C 1
ATOM 600 O O . LEU A 1 77 ? -0.078 -4.116 5.736 1.00 97.88 77 LEU A O 1
ATOM 604 N N . GLU A 1 78 ? 1.209 -5.698 4.809 1.00 97.50 78 GLU A N 1
ATOM 605 C CA . GLU A 1 78 ? 0.643 -6.795 5.596 1.00 97.50 78 GLU A CA 1
ATOM 606 C C . GLU A 1 78 ? 0.912 -6.612 7.093 1.00 97.50 78 GLU A C 1
ATOM 608 O O . GLU A 1 78 ? -0.020 -6.694 7.898 1.00 97.50 78 GLU A O 1
ATOM 613 N N . LYS A 1 79 ? 2.157 -6.294 7.481 1.00 98.12 79 LYS A N 1
ATOM 614 C CA . LYS A 1 79 ? 2.505 -6.022 8.887 1.00 98.12 79 LYS A CA 1
ATOM 615 C C . LYS A 1 79 ? 1.761 -4.807 9.428 1.00 98.12 79 LYS A C 1
ATOM 617 O O . LYS A 1 79 ? 1.238 -4.864 10.539 1.00 98.12 79 LYS A O 1
ATOM 622 N N . PHE A 1 80 ? 1.638 -3.746 8.628 1.00 97.44 80 PHE A N 1
ATOM 623 C CA . PHE A 1 80 ? 0.869 -2.556 8.989 1.00 97.44 80 PHE A CA 1
ATOM 624 C C . PHE A 1 80 ? -0.595 -2.903 9.286 1.00 97.44 80 PHE A C 1
ATOM 626 O O . PHE A 1 80 ? -1.135 -2.509 10.319 1.00 97.44 80 PHE A O 1
ATOM 633 N N . ARG A 1 81 ? -1.229 -3.703 8.419 1.00 95.25 81 ARG A N 1
ATOM 634 C CA . ARG A 1 81 ? -2.611 -4.182 8.602 1.00 95.25 81 ARG A CA 1
ATOM 635 C C . ARG A 1 81 ? -2.755 -5.103 9.816 1.00 95.25 81 ARG A C 1
ATOM 637 O O . ARG A 1 81 ? -3.807 -5.107 10.445 1.00 95.25 81 ARG A O 1
ATOM 644 N N . ALA A 1 82 ? -1.705 -5.849 10.154 1.00 95.56 82 ALA A N 1
ATOM 645 C CA . ALA A 1 82 ? -1.633 -6.699 11.341 1.00 95.56 82 ALA A CA 1
ATOM 646 C C . ALA A 1 82 ? -1.264 -5.939 12.632 1.00 95.56 82 ALA A C 1
ATOM 648 O O . ALA A 1 82 ? -1.114 -6.569 13.676 1.00 95.56 82 ALA A O 1
ATOM 649 N N . ARG A 1 83 ? -1.124 -4.603 12.579 1.00 96.25 83 ARG A N 1
ATOM 650 C CA . ARG A 1 83 ? -0.702 -3.735 13.698 1.00 96.25 83 ARG A CA 1
ATOM 651 C C . ARG A 1 83 ? 0.721 -4.002 14.204 1.00 96.25 83 ARG A C 1
ATOM 653 O O . ARG A 1 83 ? 1.109 -3.493 15.253 1.00 96.25 83 ARG A O 1
ATOM 660 N N . ASP A 1 84 ? 1.530 -4.737 13.445 1.00 97.44 84 ASP A N 1
ATOM 661 C CA . ASP A 1 84 ? 2.962 -4.886 13.704 1.00 97.44 84 ASP A CA 1
ATOM 662 C C . ASP A 1 84 ? 3.710 -3.694 13.086 1.00 97.44 84 ASP A C 1
ATOM 664 O O . ASP A 1 84 ? 4.405 -3.799 12.071 1.00 97.44 84 ASP A O 1
ATOM 668 N N . PHE A 1 85 ? 3.498 -2.514 13.675 1.00 98.00 85 PHE A N 1
ATOM 669 C CA . PHE A 1 85 ? 4.023 -1.248 13.160 1.00 98.00 85 PHE A CA 1
ATOM 670 C C . PHE A 1 85 ? 5.552 -1.182 13.214 1.00 98.00 85 PHE A C 1
ATOM 672 O O . PHE A 1 85 ? 6.176 -0.552 12.357 1.00 98.00 85 PHE A O 1
ATOM 679 N N . THR A 1 86 ? 6.166 -1.888 14.166 1.00 98.31 86 THR A N 1
ATOM 680 C CA . THR A 1 86 ? 7.621 -2.014 14.265 1.00 98.31 86 THR A CA 1
ATOM 681 C C . THR A 1 86 ? 8.202 -2.783 13.080 1.00 98.31 86 THR A C 1
ATOM 683 O O . THR A 1 86 ? 9.211 -2.351 12.524 1.00 98.31 86 THR A O 1
ATOM 686 N N . LYS A 1 87 ? 7.588 -3.889 12.633 1.00 98.50 87 LYS A N 1
ATOM 687 C CA . LYS A 1 87 ? 8.047 -4.553 11.400 1.00 98.50 87 LYS A CA 1
ATOM 688 C C . LYS A 1 87 ? 7.672 -3.767 10.150 1.00 98.50 87 LYS A C 1
ATOM 690 O O . LYS A 1 87 ? 8.496 -3.658 9.243 1.00 98.50 87 LYS A O 1
ATOM 695 N N . ALA A 1 88 ? 6.480 -3.172 10.119 1.00 98.56 88 ALA A N 1
ATOM 696 C CA . ALA A 1 88 ? 6.030 -2.355 8.997 1.00 98.56 88 ALA A CA 1
ATOM 697 C C . ALA A 1 88 ? 7.013 -1.210 8.697 1.00 98.56 88 ALA A C 1
ATOM 699 O O . ALA A 1 88 ? 7.497 -1.095 7.572 1.00 98.56 88 ALA A O 1
ATOM 700 N N . LYS A 1 89 ? 7.402 -0.416 9.710 1.00 98.31 89 LYS A N 1
ATOM 701 C CA . LYS A 1 89 ? 8.354 0.696 9.521 1.00 98.31 89 LYS A CA 1
ATOM 702 C C . LYS A 1 89 ? 9.715 0.227 8.995 1.00 98.31 89 LYS A C 1
ATOM 704 O O . LYS A 1 89 ? 10.318 0.935 8.193 1.00 98.31 89 LYS A O 1
ATOM 709 N N . ILE A 1 90 ? 10.201 -0.947 9.415 1.00 98.56 90 ILE A N 1
ATOM 710 C CA . ILE A 1 90 ? 11.485 -1.501 8.951 1.00 98.56 90 ILE A CA 1
ATOM 711 C C . ILE A 1 90 ? 11.393 -1.840 7.462 1.00 98.56 90 ILE A C 1
ATOM 713 O O . ILE A 1 90 ? 12.263 -1.447 6.688 1.00 98.56 90 ILE A O 1
ATOM 717 N N . LEU A 1 91 ? 10.322 -2.524 7.057 1.00 98.69 91 LEU A N 1
ATOM 718 C CA . LEU A 1 91 ? 10.095 -2.935 5.672 1.00 98.69 91 LEU A CA 1
ATOM 719 C C . LEU A 1 91 ? 9.916 -1.730 4.738 1.00 98.69 91 LEU A C 1
ATOM 721 O O . LEU A 1 91 ? 10.575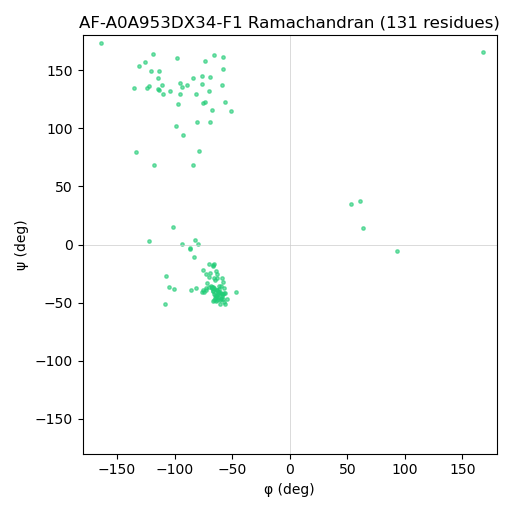 -1.663 3.700 1.00 98.69 91 LEU A O 1
ATOM 725 N N . PHE A 1 92 ? 9.135 -0.724 5.145 1.00 98.56 92 PHE A N 1
ATOM 726 C CA . PHE A 1 92 ? 8.995 0.509 4.363 1.00 98.56 92 PHE A CA 1
ATOM 727 C C . PHE A 1 92 ? 10.295 1.314 4.296 1.00 98.56 92 PHE A C 1
ATOM 729 O O . PHE A 1 92 ? 10.637 1.809 3.226 1.00 98.56 92 PHE A O 1
ATOM 736 N N . SER A 1 93 ? 11.060 1.403 5.390 1.00 98.19 93 SER A N 1
ATOM 737 C CA . SER A 1 93 ? 12.377 2.063 5.375 1.00 98.19 93 SER A CA 1
ATOM 738 C C . SER A 1 93 ? 13.347 1.359 4.426 1.00 98.19 93 SER A C 1
ATOM 740 O O . SER A 1 93 ? 14.106 2.014 3.719 1.00 98.19 93 SER A O 1
ATOM 742 N N . ARG A 1 94 ? 13.304 0.021 4.375 1.00 97.69 94 ARG A N 1
ATOM 743 C CA . ARG A 1 94 ? 14.129 -0.775 3.463 1.00 97.69 94 ARG A CA 1
ATOM 744 C C . ARG A 1 94 ? 13.761 -0.511 2.005 1.00 97.69 94 ARG A C 1
ATOM 746 O O . ARG A 1 94 ? 14.661 -0.276 1.210 1.00 97.69 94 ARG A O 1
ATOM 753 N N . PHE A 1 95 ? 12.469 -0.497 1.675 1.00 98.06 95 PHE A N 1
ATOM 754 C CA . PHE A 1 95 ? 11.991 -0.148 0.334 1.00 98.06 95 PHE A CA 1
ATOM 755 C C . PHE A 1 95 ? 12.418 1.274 -0.074 1.00 98.06 95 PHE A C 1
ATOM 757 O O . PHE A 1 95 ? 12.985 1.475 -1.147 1.00 98.06 95 PHE A O 1
ATOM 764 N N . LEU A 1 96 ? 12.231 2.253 0.819 1.00 97.88 96 LEU A N 1
ATOM 765 C CA . LEU A 1 96 ? 12.609 3.654 0.593 1.00 97.88 96 LEU A CA 1
ATOM 766 C C . LEU A 1 96 ? 14.126 3.874 0.491 1.00 97.88 96 LEU A C 1
ATOM 768 O O . LEU A 1 96 ? 14.549 4.886 -0.056 1.00 97.88 96 LEU A O 1
ATOM 772 N N . GLY A 1 97 ? 14.951 2.938 0.967 1.00 97.31 97 GLY A N 1
ATOM 773 C CA . GLY A 1 97 ? 16.396 2.966 0.733 1.00 97.31 97 GLY A CA 1
ATOM 774 C C . GLY A 1 97 ? 16.776 2.837 -0.748 1.00 97.31 97 GLY A C 1
ATOM 775 O O . GLY A 1 97 ? 17.835 3.320 -1.137 1.00 97.31 97 GLY A O 1
ATOM 776 N N . PHE A 1 98 ? 15.910 2.224 -1.564 1.00 96.19 98 PHE A N 1
ATOM 777 C CA . PHE A 1 98 ? 16.095 2.057 -3.012 1.00 96.19 98 PHE A CA 1
ATOM 778 C C . PHE A 1 98 ? 15.209 3.006 -3.819 1.00 96.19 98 PHE A C 1
ATOM 780 O O . PHE A 1 98 ? 15.654 3.553 -4.824 1.00 96.19 98 PHE A O 1
ATOM 787 N N . TYR A 1 99 ? 13.986 3.259 -3.345 1.00 95.62 99 TYR A N 1
ATOM 788 C CA . TYR A 1 99 ? 13.023 4.157 -3.986 1.00 95.62 99 TYR A CA 1
ATOM 789 C C . TYR A 1 99 ? 12.691 5.343 -3.068 1.00 95.62 99 TYR A C 1
ATOM 791 O O . TYR A 1 99 ? 11.567 5.444 -2.572 1.00 95.62 99 TYR A O 1
ATOM 799 N N . PRO A 1 100 ? 13.648 6.260 -2.816 1.00 96.56 100 PRO A N 1
ATOM 800 C CA . PRO A 1 100 ? 13.503 7.321 -1.819 1.00 96.56 100 PRO A CA 1
ATOM 801 C C . PRO A 1 100 ? 12.428 8.343 -2.166 1.00 96.56 100 PRO A C 1
ATOM 803 O O . PRO A 1 100 ? 11.984 9.056 -1.276 1.00 96.56 100 PRO A O 1
ATOM 806 N N . GLU A 1 101 ? 11.983 8.415 -3.422 1.00 95.25 101 GLU A N 1
ATOM 807 C CA . GLU A 1 101 ? 10.923 9.328 -3.859 1.00 95.25 101 GLU A CA 1
ATOM 808 C C . GLU A 1 101 ? 9.520 8.717 -3.848 1.00 95.25 101 GLU A C 1
ATOM 810 O O . GLU A 1 101 ? 8.545 9.413 -4.120 1.00 95.25 101 GLU A O 1
ATOM 815 N N . ASP A 1 102 ? 9.385 7.450 -3.453 1.00 95.56 102 ASP A N 1
ATOM 816 C CA . ASP A 1 102 ? 8.094 6.776 -3.444 1.00 95.56 102 ASP A CA 1
ATOM 817 C C . ASP A 1 102 ? 7.152 7.328 -2.361 1.00 95.56 102 ASP A C 1
ATOM 819 O O . ASP A 1 102 ? 7.289 7.070 -1.161 1.00 95.56 102 ASP A O 1
ATOM 823 N N . HIS A 1 103 ? 6.166 8.110 -2.798 1.00 95.81 103 HIS A N 1
ATOM 824 C CA . HIS A 1 103 ? 5.238 8.809 -1.908 1.00 95.81 103 HIS A CA 1
ATOM 825 C C . HIS A 1 103 ? 4.340 7.856 -1.108 1.00 95.81 103 HIS A C 1
ATOM 827 O O . HIS A 1 103 ? 4.104 8.068 0.083 1.00 95.81 103 HIS A O 1
ATOM 833 N N . LEU A 1 104 ? 3.883 6.767 -1.727 1.00 96.25 104 LEU A N 1
ATOM 834 C CA . LEU A 1 104 ? 3.017 5.785 -1.080 1.00 96.25 104 LEU A CA 1
ATOM 835 C C . LEU A 1 104 ? 3.734 5.067 0.076 1.00 96.25 104 LEU A C 1
ATOM 837 O O . LEU A 1 104 ? 3.182 4.932 1.171 1.00 96.25 104 LEU A O 1
ATOM 841 N N . ALA A 1 105 ? 4.990 4.668 -0.121 1.00 97.69 105 ALA A N 1
ATOM 842 C CA . ALA A 1 105 ? 5.810 4.085 0.933 1.00 97.69 105 ALA A CA 1
ATOM 843 C C . ALA A 1 105 ? 6.146 5.105 2.034 1.00 97.69 105 ALA A C 1
ATOM 845 O O . ALA A 1 105 ? 6.108 4.742 3.211 1.00 97.69 105 ALA A O 1
ATOM 846 N N . LYS A 1 106 ? 6.392 6.384 1.696 1.00 98.12 106 LYS A N 1
ATOM 847 C CA . LYS A 1 106 ? 6.571 7.464 2.693 1.00 98.12 106 LYS A CA 1
ATOM 848 C C . LYS A 1 106 ? 5.344 7.612 3.594 1.00 98.12 106 LYS A C 1
ATOM 850 O O . LYS A 1 106 ? 5.494 7.709 4.813 1.00 98.12 106 LYS A O 1
ATOM 855 N N . ILE A 1 107 ? 4.135 7.583 3.024 1.00 96.56 107 ILE A N 1
ATOM 856 C CA . ILE A 1 107 ? 2.882 7.637 3.797 1.00 96.56 107 ILE A CA 1
ATOM 857 C C . ILE A 1 107 ? 2.833 6.498 4.814 1.00 96.56 107 ILE A C 1
ATOM 859 O O . ILE A 1 107 ? 2.567 6.728 5.996 1.00 96.56 107 ILE A O 1
ATOM 863 N N . TYR A 1 108 ? 3.097 5.270 4.372 1.00 97.69 108 TYR A N 1
ATOM 864 C CA . TYR A 1 108 ? 3.010 4.112 5.250 1.00 97.69 108 TYR A CA 1
ATOM 865 C C . TYR A 1 108 ? 4.136 4.032 6.281 1.00 97.69 108 TYR A C 1
ATOM 867 O O . TYR A 1 108 ? 3.880 3.614 7.413 1.00 97.69 108 TYR A O 1
ATOM 875 N N . LEU A 1 109 ? 5.344 4.494 5.953 1.00 98.50 109 LEU A N 1
ATOM 876 C CA . LEU A 1 109 ? 6.414 4.659 6.932 1.00 98.50 109 LEU A CA 1
ATOM 877 C C . LEU A 1 109 ? 5.995 5.643 8.033 1.00 98.50 109 LEU A C 1
ATOM 879 O O . LEU A 1 109 ? 6.057 5.299 9.213 1.00 98.50 109 LEU A O 1
ATOM 883 N N . ASN A 1 110 ? 5.511 6.830 7.657 1.00 97.88 110 ASN A N 1
ATOM 884 C CA . ASN A 1 110 ? 5.092 7.859 8.612 1.00 97.88 110 ASN A CA 1
ATOM 885 C C . ASN A 1 110 ? 3.966 7.360 9.522 1.00 97.88 110 ASN A C 1
ATOM 887 O O . ASN A 1 110 ? 4.066 7.465 10.742 1.00 97.88 110 ASN A O 1
ATOM 891 N N . ARG A 1 111 ? 2.943 6.717 8.952 1.00 96.50 111 ARG A N 1
ATOM 892 C CA . ARG A 1 111 ? 1.846 6.129 9.734 1.00 96.50 111 ARG A CA 1
ATOM 893 C C . ARG A 1 111 ? 2.321 5.013 10.657 1.00 96.50 111 ARG A C 1
ATOM 895 O O . ARG A 1 111 ? 1.852 4.922 11.782 1.00 96.50 111 ARG A O 1
ATOM 902 N N . SER A 1 112 ? 3.258 4.175 10.211 1.00 98.06 112 SER A N 1
ATOM 903 C CA . SER A 1 112 ? 3.846 3.135 11.066 1.00 98.06 112 SER A CA 1
ATOM 904 C C . SER A 1 112 ? 4.583 3.754 12.259 1.00 98.06 112 SER A C 1
ATOM 906 O O . SER A 1 112 ? 4.446 3.270 13.376 1.00 98.06 112 SER A O 1
ATOM 908 N N .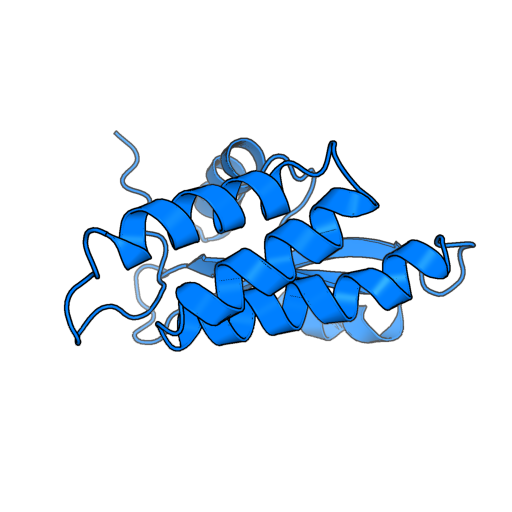 LEU A 1 113 ? 5.314 4.855 12.052 1.00 98.19 113 LEU A N 1
ATOM 909 C CA . LEU A 1 113 ? 5.990 5.593 13.126 1.00 98.19 113 LEU A CA 1
ATOM 910 C C . LEU A 1 113 ? 5.005 6.252 14.103 1.00 98.19 113 LEU A C 1
ATOM 912 O O . LEU A 1 113 ? 5.246 6.259 15.310 1.00 98.19 113 LEU A O 1
ATOM 916 N N . GLU A 1 114 ? 3.906 6.813 13.600 1.00 97.44 114 GLU A N 1
ATOM 917 C CA . GLU A 1 114 ? 2.847 7.404 14.424 1.00 97.44 114 GLU A CA 1
ATOM 918 C C . GLU A 1 114 ? 2.119 6.337 15.247 1.00 97.44 114 GLU A C 1
ATOM 920 O O . GLU A 1 114 ? 1.977 6.482 16.460 1.00 97.44 114 GLU A O 1
ATOM 925 N N . TYR A 1 115 ? 1.711 5.240 14.610 1.00 96.62 115 TYR A N 1
ATOM 926 C CA . TYR A 1 115 ? 0.948 4.170 15.252 1.00 96.62 115 TYR A CA 1
ATOM 927 C C . TYR A 1 115 ? 1.795 3.287 16.163 1.00 96.62 115 TYR A C 1
ATOM 929 O O . TYR A 1 115 ? 1.263 2.679 17.082 1.00 96.62 115 TYR A O 1
ATOM 937 N N . GLU A 1 116 ? 3.114 3.241 15.989 1.00 95.56 116 GLU A N 1
ATOM 938 C CA . GLU A 1 116 ? 3.993 2.635 16.990 1.00 95.56 116 GLU A CA 1
ATOM 939 C C . GLU A 1 116 ? 3.981 3.430 18.309 1.00 95.56 116 GLU A C 1
ATOM 941 O O . GLU A 1 116 ? 4.005 2.839 19.387 1.00 95.56 116 GLU A O 1
ATOM 946 N N . LYS A 1 117 ? 3.906 4.767 18.238 1.00 96.38 117 LYS A N 1
ATOM 947 C CA . LYS A 1 117 ? 3.871 5.648 19.420 1.00 96.38 117 LYS A CA 1
ATOM 948 C C . LYS A 1 117 ? 2.478 5.751 20.034 1.00 96.38 117 LYS A C 1
ATOM 950 O O . LYS A 1 117 ? 2.347 5.835 21.251 1.00 96.38 117 LYS A O 1
ATOM 955 N N . ALA A 1 118 ? 1.453 5.774 19.190 1.00 95.38 118 ALA A N 1
ATOM 956 C CA . ALA A 1 118 ? 0.053 5.873 19.576 1.00 95.38 118 ALA A CA 1
ATOM 957 C C . ALA A 1 118 ? -0.770 4.831 18.800 1.00 95.38 118 ALA A C 1
ATOM 959 O O . ALA A 1 118 ? -1.409 5.171 17.799 1.00 95.38 118 ALA A O 1
ATOM 960 N N . PRO A 1 119 ? -0.745 3.554 19.230 1.00 93.62 119 PRO A N 1
ATOM 961 C CA . PRO A 1 119 ? -1.442 2.490 18.526 1.00 93.62 119 PRO A CA 1
ATOM 962 C C . PRO A 1 119 ? -2.945 2.760 18.418 1.00 93.62 119 PRO A C 1
ATOM 964 O O . PRO A 1 119 ? -3.571 3.162 19.404 1.00 93.62 119 PRO A O 1
ATOM 967 N N . PRO A 1 120 ? -3.561 2.500 17.251 1.00 92.62 120 PRO A N 1
ATOM 968 C CA . PRO A 1 120 ? -5.005 2.551 17.128 1.00 92.62 120 PRO A CA 1
ATOM 969 C C . PRO A 1 120 ? -5.650 1.449 17.980 1.00 92.62 120 PRO A C 1
ATOM 971 O O . PRO A 1 120 ? -4.997 0.476 18.383 1.00 92.62 120 PRO A O 1
ATOM 974 N N . SER A 1 121 ? -6.952 1.592 18.235 1.00 92.94 121 SER A N 1
ATOM 975 C CA . SER A 1 121 ? -7.725 0.618 19.010 1.00 92.94 121 SER A CA 1
ATOM 976 C C . SER A 1 121 ? -7.685 -0.782 18.388 1.00 92.94 121 SER A C 1
ATOM 978 O O . SER A 1 121 ? -7.399 -0.956 17.204 1.00 92.94 121 SER A O 1
ATOM 980 N N . GLU A 1 122 ? -8.012 -1.806 19.175 1.00 89.88 122 GLU A N 1
ATOM 981 C CA . GLU A 1 122 ? -8.050 -3.189 18.677 1.00 89.88 122 GLU A CA 1
ATOM 982 C C . GLU A 1 122 ? -9.112 -3.422 17.597 1.00 89.88 122 GLU A C 1
ATOM 984 O O . GLU A 1 122 ? -8.963 -4.316 16.771 1.00 89.88 122 GLU A O 1
ATOM 989 N N . ALA A 1 123 ? -10.146 -2.579 17.562 1.00 88.62 123 ALA A N 1
ATOM 990 C CA . ALA A 1 123 ? -11.190 -2.604 16.543 1.00 88.62 123 ALA A CA 1
ATOM 991 C C . ALA A 1 123 ? -10.772 -1.934 15.218 1.00 88.62 123 ALA A C 1
ATOM 993 O O . ALA A 1 123 ? -11.582 -1.831 14.298 1.00 88.62 123 ALA A O 1
ATOM 994 N N . TRP A 1 124 ? -9.542 -1.424 15.112 1.00 90.31 124 TRP A N 1
ATOM 995 C CA . TRP A 1 124 ? -9.057 -0.790 13.893 1.00 90.31 124 TRP A CA 1
ATOM 996 C C . TRP A 1 124 ? -8.760 -1.824 12.802 1.00 90.31 124 TRP A C 1
ATOM 998 O O . TRP A 1 124 ? -7.932 -2.714 12.965 1.00 90.31 124 TRP A O 1
ATOM 1008 N N . GLU A 1 125 ? -9.411 -1.668 11.650 1.00 87.19 125 GLU A N 1
ATOM 1009 C CA . GLU A 1 125 ? -9.367 -2.635 10.540 1.00 87.19 125 GLU A CA 1
ATOM 1010 C C . GLU A 1 125 ? -8.420 -2.227 9.391 1.00 87.19 125 GLU A C 1
ATOM 1012 O O . GLU A 1 125 ? -8.524 -2.751 8.276 1.00 87.19 125 GLU A O 1
ATOM 1017 N N . ALA A 1 126 ? -7.524 -1.260 9.628 1.00 89.38 126 ALA A N 1
ATOM 1018 C CA . ALA A 1 126 ? -6.671 -0.655 8.597 1.00 89.38 126 ALA A CA 1
ATOM 1019 C C . ALA A 1 126 ? -7.454 -0.116 7.387 1.00 8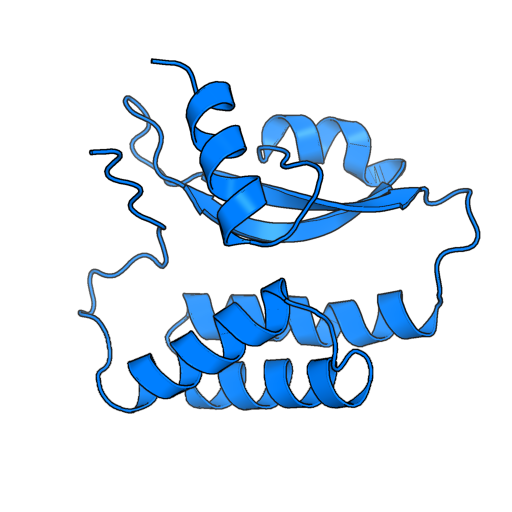9.38 126 ALA A C 1
ATOM 1021 O O . ALA A 1 126 ? -7.010 -0.196 6.242 1.00 89.38 126 ALA A O 1
ATOM 1022 N N . VAL A 1 127 ? -8.652 0.408 7.659 1.00 86.19 127 VAL A N 1
ATOM 1023 C CA . VAL A 1 127 ? -9.544 1.005 6.667 1.00 86.19 127 VAL A CA 1
ATOM 1024 C C . VAL A 1 127 ? -9.331 2.502 6.642 1.00 86.19 127 VAL A C 1
ATOM 1026 O O . VAL A 1 127 ? -9.426 3.172 7.668 1.00 86.19 127 VAL A O 1
ATOM 1029 N N . GLU A 1 128 ? -9.137 3.028 5.447 1.00 75.19 128 GLU A N 1
ATOM 1030 C CA . GLU A 1 128 ? -9.118 4.457 5.223 1.00 75.19 128 GLU A CA 1
ATOM 1031 C C . GLU A 1 128 ? -10.535 5.025 5.266 1.00 75.19 128 GLU A C 1
ATOM 1033 O O . GLU A 1 128 ? -11.425 4.633 4.497 1.00 75.19 128 GLU A O 1
ATOM 1038 N N . VAL A 1 129 ? -10.739 5.977 6.172 1.00 65.75 129 VAL A N 1
ATOM 1039 C CA . VAL A 1 129 ? -11.984 6.730 6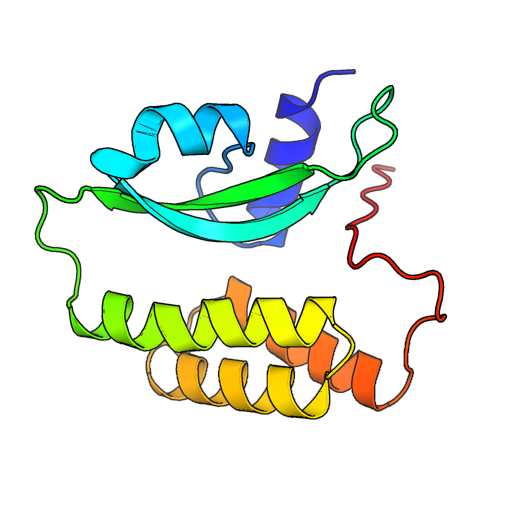.287 1.00 65.75 129 VAL A CA 1
ATOM 1040 C C . VAL A 1 129 ? -11.791 8.062 5.574 1.00 65.75 129 VAL A C 1
ATOM 1042 O O . VAL A 1 129 ? -11.169 8.977 6.101 1.00 65.75 129 VAL A O 1
ATOM 1045 N N . PHE A 1 130 ? -12.333 8.172 4.362 1.00 60.28 130 PHE A N 1
ATOM 1046 C CA . PHE A 1 130 ? -12.405 9.447 3.649 1.00 60.28 130 PHE A CA 1
ATOM 1047 C C . PHE A 1 130 ? -13.742 10.111 3.937 1.00 60.28 130 PHE A C 1
ATOM 1049 O O . PHE A 1 130 ? -14.732 9.843 3.249 1.00 60.28 130 PHE A O 1
ATOM 1056 N N . ASP A 1 131 ? -13.759 10.992 4.932 1.00 48.94 131 ASP A N 1
ATOM 1057 C CA . ASP A 1 131 ? -14.777 12.031 4.996 1.00 48.94 131 ASP A CA 1
ATOM 1058 C C . ASP A 1 131 ? -14.357 13.160 4.055 1.00 48.94 131 ASP A C 1
ATOM 1060 O O . ASP A 1 131 ? -13.433 13.926 4.329 1.00 48.94 131 ASP A O 1
ATOM 1064 N N . LYS A 1 132 ? -15.030 13.251 2.904 1.00 42.84 132 LYS A N 1
ATOM 1065 C CA . LYS A 1 132 ? -15.069 14.517 2.171 1.00 42.84 132 LYS A CA 1
ATOM 1066 C C . LYS A 1 132 ? -15.877 15.491 3.031 1.00 42.84 132 LYS A C 1
ATOM 1068 O O . LYS A 1 132 ? -17.066 15.252 3.241 1.00 42.84 132 LYS A O 1
ATOM 1073 N N . LYS A 1 133 ? -15.238 16.563 3.502 1.00 32.09 133 LYS A N 1
ATOM 1074 C CA . LYS A 1 133 ? -15.942 17.844 3.623 1.00 32.09 133 LYS A CA 1
ATOM 1075 C C . LYS A 1 133 ? -16.249 18.369 2.226 1.00 32.09 133 LYS A C 1
ATOM 1077 O O . LYS A 1 133 ? -15.415 18.129 1.321 1.00 32.09 133 LYS A O 1
#

pLDDT: mean 88.65, std 12.84, range [32.09, 98.69]

Solvent-accessible surface area (backbone atoms only — not comparable to full-atom values): 7618 Å² total; per-residue (Å²): 138,62,71,66,73,53,45,59,62,45,21,66,75,44,69,44,92,55,70,33,47,54,74,60,44,61,79,41,52,92,53,32,42,72,41,85,71,51,26,40,69,49,93,94,48,92,62,67,40,51,30,28,31,78,75,42,48,67,92,50,95,62,61,66,66,55,60,61,40,44,53,39,40,54,51,15,51,51,28,44,58,68,68,37,19,71,58,12,29,53,26,23,50,56,34,35,74,77,44,73,82,46,54,51,48,51,52,51,27,53,49,20,58,49,35,61,77,56,63,73,62,91,86,58,79,60,58,57,82,80,78,80,127

Foldseek 3Di:
DDPVVVQVVQCVQQVADDKDWPVRCVVCVQFFDKAWQAWADDVPDPDTTTMIGTQGTPPDPGDPVLVVLSVLQRVLVVCVQVLVLVSNLVSLVVSCVPVVPRRRSVVSNVVSVVCVVVPDDPPDRRYDDDDDD

Radius of gyration: 14.9 Å; Cα contacts (8 Å, |Δi|>4): 172; chains: 1; bounding box: 40×30×41 Å

Mean predicted aligned error: 4.84 Å